Protein AF-A0A2W5ADQ6-F1 (afdb_monomer_lite)

Secondary structure (DSSP, 8-state):
-HHHHHHHHHHHHHHHHHTTGGGSPPPEEE-PPPPTT--------S-----PPPP--TTTSSSEEEE-SSTT--EEEEEEEESS-HHHHHHTT-

Sequence (94 aa):
MTLFARSLLPAALAATLAGCASLSPPPQTFDLSAPAGVGGSARVQRSQILDPEPTTTGTLDSERIVVMPAPLTVEYLGQSQWSDRLPRLVQLRL

Foldseek 3Di:
DVVVVVVVVVVVVVVVVVVVVVVDDQFAEDADAADPDPDDDPDPDPDDDDDDQDDDDPLQQFQWDWDDPDPPDIDTDPSYGYPTRRSVRVVVRD

Structure (mmCIF, N/CA/C/O backbone):
data_AF-A0A2W5ADQ6-F1
#
_entry.id   AF-A0A2W5ADQ6-F1
#
loop_
_atom_site.group_PDB
_atom_site.id
_atom_site.type_symbol
_atom_site.label_atom_id
_atom_site.label_alt_id
_atom_site.label_comp_id
_atom_site.label_asym_id
_atom_site.label_entity_id
_atom_site.label_seq_id
_atom_site.pdbx_PDB_ins_code
_atom_site.Cartn_x
_atom_site.Cartn_y
_atom_site.Cartn_z
_atom_site.occupancy
_atom_si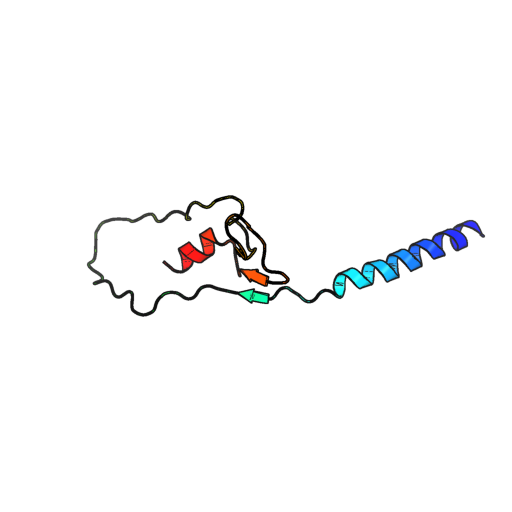te.B_iso_or_equiv
_atom_site.auth_seq_id
_atom_site.auth_comp_id
_atom_site.auth_asym_id
_atom_site.auth_atom_id
_atom_site.pdbx_PDB_model_num
ATOM 1 N N . MET A 1 1 ? 31.799 -41.830 -20.187 1.00 52.75 1 MET A N 1
ATOM 2 C CA . MET A 1 1 ? 32.469 -40.704 -19.489 1.00 52.75 1 MET A CA 1
ATOM 3 C C . MET A 1 1 ? 32.320 -39.350 -20.205 1.00 52.75 1 MET A C 1
ATOM 5 O O . MET A 1 1 ? 32.566 -38.333 -19.580 1.00 52.75 1 MET A O 1
ATOM 9 N N . THR A 1 2 ? 31.857 -39.287 -21.463 1.00 55.53 2 THR A N 1
ATOM 10 C CA . THR A 1 2 ? 31.662 -38.031 -22.230 1.00 55.53 2 THR A CA 1
ATOM 11 C C . THR A 1 2 ? 30.275 -37.383 -22.072 1.00 55.53 2 THR A C 1
ATOM 13 O O . THR A 1 2 ? 30.116 -36.200 -22.360 1.00 55.53 2 THR A O 1
ATOM 16 N N . LEU A 1 3 ? 29.273 -38.128 -21.585 1.00 58.41 3 LEU A N 1
ATOM 17 C CA . LEU A 1 3 ? 27.914 -37.620 -21.326 1.00 58.41 3 LEU A CA 1
ATOM 18 C C . LEU A 1 3 ? 27.857 -36.688 -20.103 1.00 58.41 3 LEU A C 1
ATOM 20 O O . LEU A 1 3 ? 27.248 -35.627 -20.181 1.00 58.41 3 LEU A O 1
ATOM 24 N N . PHE A 1 4 ? 28.570 -37.022 -19.019 1.00 58.84 4 PHE A N 1
ATOM 25 C CA . PHE A 1 4 ? 28.668 -36.166 -17.826 1.00 58.84 4 PHE A CA 1
ATOM 26 C C . PHE A 1 4 ? 29.320 -34.809 -18.135 1.00 58.84 4 PHE A C 1
ATOM 28 O O . PHE A 1 4 ? 28.839 -33.779 -17.671 1.00 58.84 4 PHE A O 1
ATOM 35 N N . ALA A 1 5 ? 30.348 -34.789 -18.991 1.00 59.81 5 ALA A N 1
ATOM 36 C CA . ALA A 1 5 ? 31.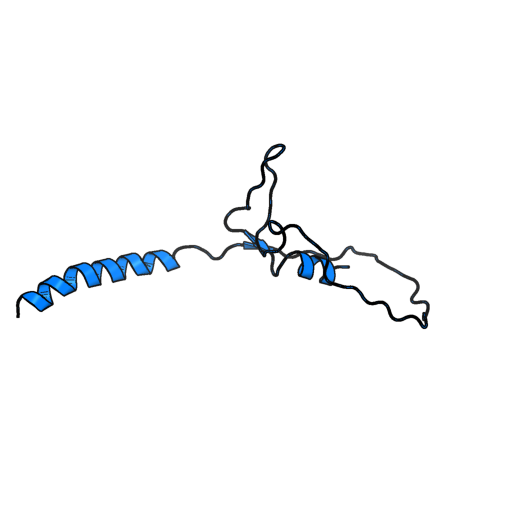015 -33.560 -19.428 1.00 59.81 5 ALA A CA 1
ATOM 37 C C . ALA A 1 5 ? 30.107 -32.636 -20.266 1.00 59.81 5 ALA A C 1
ATOM 39 O O . ALA A 1 5 ? 30.235 -31.417 -20.188 1.00 59.81 5 ALA A O 1
ATOM 40 N N . ARG A 1 6 ? 29.152 -33.191 -21.031 1.00 63.12 6 ARG A N 1
ATOM 41 C CA . ARG A 1 6 ? 28.183 -32.409 -21.826 1.00 63.12 6 ARG A CA 1
ATOM 42 C C . ARG A 1 6 ? 27.060 -31.798 -20.987 1.00 63.12 6 ARG A C 1
ATOM 44 O O . ARG A 1 6 ? 26.563 -30.741 -21.359 1.00 63.12 6 ARG A O 1
ATOM 51 N N . SER A 1 7 ? 26.695 -32.407 -19.856 1.00 67.06 7 SER A N 1
ATOM 52 C CA . SER A 1 7 ? 25.702 -31.846 -18.922 1.00 67.06 7 SER A CA 1
ATOM 53 C C . SER A 1 7 ? 26.262 -30.765 -17.990 1.00 67.06 7 SER A C 1
ATOM 55 O O . SER A 1 7 ? 25.490 -29.974 -17.456 1.00 67.06 7 SER A O 1
ATOM 57 N N . LEU A 1 8 ? 27.585 -30.681 -17.820 1.00 75.44 8 LEU A N 1
ATOM 58 C CA . LEU A 1 8 ? 28.237 -29.661 -16.986 1.00 75.44 8 LEU A CA 1
ATOM 59 C C . LEU A 1 8 ? 28.161 -28.246 -17.585 1.00 75.44 8 LEU A C 1
ATOM 61 O O . LEU A 1 8 ? 28.034 -27.274 -16.844 1.00 75.44 8 LEU A O 1
ATOM 65 N N . LEU A 1 9 ? 28.184 -28.121 -18.915 1.00 79.94 9 LEU A N 1
ATOM 66 C CA . LEU A 1 9 ? 28.152 -26.829 -19.609 1.00 79.94 9 LEU A CA 1
ATOM 67 C C . LEU A 1 9 ? 26.836 -26.039 -19.406 1.00 79.94 9 LEU A C 1
ATOM 69 O O . LEU A 1 9 ? 26.909 -24.874 -19.014 1.00 79.94 9 LEU A O 1
ATOM 73 N N . PRO A 1 10 ? 25.631 -26.620 -19.612 1.00 82.31 10 PRO A N 1
ATOM 74 C CA . PRO A 1 10 ? 24.380 -25.897 -19.371 1.00 82.31 10 PRO A CA 1
ATOM 75 C C . PRO A 1 10 ? 24.136 -25.623 -17.881 1.00 82.31 10 PRO A C 1
ATOM 77 O O . PRO A 1 10 ? 23.563 -24.593 -17.544 1.00 82.31 10 PRO A O 1
ATOM 80 N N . ALA A 1 11 ? 24.601 -26.500 -16.986 1.00 84.31 11 ALA A N 1
ATOM 81 C CA . ALA A 1 11 ? 24.489 -26.295 -15.543 1.00 84.31 11 ALA A CA 1
ATOM 82 C C . ALA A 1 11 ? 25.345 -25.112 -15.057 1.00 84.31 11 ALA A C 1
ATOM 84 O O . ALA A 1 11 ? 24.873 -24.297 -14.267 1.00 84.31 11 ALA A O 1
ATOM 85 N N . ALA A 1 12 ? 26.572 -24.975 -15.570 1.00 83.62 12 ALA A N 1
ATOM 86 C CA . ALA A 1 12 ? 27.431 -23.832 -15.267 1.00 83.62 12 ALA A CA 1
ATOM 87 C C . ALA A 1 12 ? 26.829 -22.512 -15.779 1.00 83.62 12 ALA A C 1
ATOM 89 O O . ALA A 1 12 ? 26.852 -21.511 -15.069 1.00 83.62 12 ALA A O 1
ATOM 90 N N . LEU A 1 13 ? 26.232 -22.523 -16.976 1.00 84.88 13 LEU A N 1
ATOM 91 C CA . LEU A 1 13 ? 25.542 -21.360 -17.536 1.00 84.88 13 LEU A CA 1
ATOM 92 C C . LEU A 1 13 ? 24.290 -20.988 -16.719 1.00 84.88 13 LEU A C 1
ATOM 94 O O . LEU A 1 13 ? 24.058 -19.820 -16.430 1.00 84.88 13 LEU A O 1
ATOM 98 N N . ALA A 1 14 ? 23.496 -21.971 -16.289 1.00 84.62 14 ALA A N 1
ATOM 99 C CA . ALA A 1 14 ? 22.341 -21.722 -15.427 1.00 84.62 14 ALA A CA 1
ATOM 100 C C . ALA A 1 14 ? 22.755 -21.129 -14.067 1.00 84.62 14 ALA A C 1
ATOM 102 O O . ALA A 1 14 ? 22.081 -20.235 -13.557 1.00 84.62 14 ALA A O 1
ATOM 103 N N . ALA A 1 15 ? 23.883 -21.578 -13.506 1.00 83.44 15 ALA A N 1
ATOM 104 C CA . ALA A 1 15 ? 24.413 -21.055 -12.250 1.00 83.44 15 ALA A CA 1
ATOM 105 C C . ALA A 1 15 ? 24.884 -19.594 -12.365 1.00 83.44 15 ALA A C 1
ATOM 107 O O . ALA A 1 15 ? 24.644 -18.805 -11.451 1.00 83.44 15 ALA A O 1
ATOM 108 N N . THR A 1 16 ? 25.505 -19.202 -13.484 1.00 81.69 16 THR A N 1
ATOM 109 C CA . THR A 1 16 ? 25.915 -17.805 -13.697 1.00 81.69 16 THR A CA 1
ATOM 110 C C . THR A 1 16 ? 24.722 -16.881 -13.941 1.00 81.69 16 THR A C 1
ATOM 112 O O . THR A 1 16 ? 24.713 -15.770 -13.416 1.00 81.69 16 THR A O 1
ATOM 115 N N . LEU A 1 17 ? 23.684 -17.339 -14.654 1.00 81.56 17 LEU A N 1
ATOM 116 C CA . LEU A 1 17 ? 22.446 -16.569 -14.841 1.00 81.56 17 LEU A CA 1
ATOM 117 C C . LEU A 1 17 ? 21.643 -16.418 -13.539 1.00 81.56 17 LEU A C 1
ATOM 119 O O . LEU A 1 17 ? 21.062 -15.360 -13.301 1.00 81.56 17 LEU A O 1
ATOM 123 N N . ALA A 1 18 ? 21.624 -17.440 -12.679 1.00 79.31 18 ALA A N 1
ATOM 124 C CA . ALA A 1 18 ? 20.935 -17.376 -11.390 1.00 79.31 18 ALA A CA 1
ATOM 125 C C . ALA A 1 18 ? 21.508 -16.279 -10.470 1.00 79.31 18 ALA A C 1
ATOM 127 O O . ALA A 1 18 ? 20.756 -15.636 -9.738 1.00 79.31 18 ALA A O 1
ATOM 128 N N . GLY A 1 19 ? 22.814 -16.002 -10.555 1.00 75.44 19 GLY A N 1
ATOM 129 C CA . GLY A 1 19 ? 23.467 -14.925 -9.802 1.00 75.44 19 GLY A CA 1
ATOM 130 C C . GLY A 1 19 ? 23.038 -13.508 -10.208 1.00 75.44 19 GLY A C 1
ATOM 131 O O . GLY A 1 19 ? 23.220 -12.570 -9.435 1.00 75.44 19 GLY A O 1
ATOM 132 N N . CYS A 1 20 ? 22.431 -13.320 -11.385 1.00 77.69 20 CYS A N 1
ATOM 133 C CA . CYS A 1 20 ? 21.941 -12.004 -11.805 1.00 77.69 20 CYS A CA 1
ATOM 134 C C . CYS A 1 20 ? 20.642 -11.592 -11.095 1.00 77.69 20 CYS A C 1
ATOM 136 O O . CYS A 1 20 ? 20.376 -10.398 -10.969 1.00 77.69 20 CYS A O 1
ATOM 138 N N . ALA A 1 21 ? 19.850 -12.545 -10.592 1.00 70.44 21 ALA A N 1
ATOM 139 C CA . ALA A 1 21 ? 18.599 -12.245 -9.891 1.00 70.44 21 ALA A CA 1
ATOM 140 C C . ALA A 1 21 ? 18.828 -11.475 -8.575 1.00 70.44 21 ALA A C 1
ATOM 142 O O . ALA A 1 21 ? 17.997 -10.660 -8.186 1.00 70.44 21 ALA A O 1
ATOM 143 N N . SER A 1 22 ? 19.981 -11.670 -7.924 1.00 70.62 22 SER A N 1
ATOM 144 C CA . SER A 1 22 ? 20.363 -10.969 -6.690 1.00 70.62 22 SER A CA 1
ATOM 145 C C . SER A 1 22 ? 20.966 -9.576 -6.908 1.00 70.62 22 SER A C 1
ATOM 147 O O . SER A 1 22 ? 21.295 -8.907 -5.934 1.00 70.62 22 SER A O 1
ATOM 149 N N . LEU A 1 23 ? 21.142 -9.130 -8.158 1.00 78.25 23 LEU A N 1
ATOM 150 C CA . LEU A 1 23 ? 21.718 -7.813 -8.471 1.00 78.25 23 LEU A CA 1
ATOM 151 C C . LEU A 1 23 ? 20.694 -6.671 -8.417 1.00 78.25 23 LEU A C 1
ATOM 153 O O . LEU A 1 23 ? 21.082 -5.508 -8.507 1.00 78.25 23 LEU A O 1
ATOM 157 N N . SER A 1 24 ? 19.400 -6.977 -8.301 1.00 81.62 24 SER A N 1
ATOM 158 C CA . SER A 1 24 ? 18.387 -5.929 -8.173 1.00 81.62 24 SER A CA 1
ATOM 159 C C . SER A 1 24 ? 18.444 -5.338 -6.764 1.00 81.62 24 SER A C 1
ATOM 161 O O . SER A 1 24 ? 18.361 -6.101 -5.797 1.00 81.62 24 SER A O 1
ATOM 163 N N . PRO A 1 25 ? 18.593 -4.009 -6.617 1.00 86.56 25 PRO A N 1
ATOM 164 C CA . PRO A 1 25 ? 18.529 -3.387 -5.305 1.00 86.56 25 PRO A CA 1
ATOM 165 C C . PRO A 1 25 ? 17.153 -3.644 -4.674 1.00 86.56 25 PRO A C 1
ATOM 167 O O . PRO A 1 25 ? 16.159 -3.770 -5.397 1.00 86.56 25 PRO A O 1
ATOM 170 N N . PRO A 1 26 ? 17.070 -3.725 -3.337 1.00 88.88 26 PRO A N 1
ATOM 171 C CA . PRO A 1 26 ? 15.778 -3.778 -2.675 1.00 88.88 26 PRO A CA 1
ATOM 172 C C . PRO A 1 26 ? 14.975 -2.505 -2.999 1.00 88.88 26 PRO A C 1
ATOM 174 O O . PRO A 1 26 ? 15.563 -1.427 -3.146 1.00 88.88 26 PRO A O 1
ATOM 177 N N . PRO A 1 27 ? 13.641 -2.608 -3.109 1.00 93.12 27 PRO A N 1
ATOM 178 C CA . PRO A 1 27 ? 12.790 -1.446 -3.316 1.00 93.12 27 PRO A CA 1
ATOM 179 C C . PRO A 1 27 ? 12.896 -0.474 -2.136 1.00 93.12 27 PRO A C 1
ATOM 181 O O . PRO A 1 27 ? 13.132 -0.865 -0.993 1.00 93.12 27 PRO A O 1
ATOM 184 N N . GLN A 1 28 ? 12.696 0.809 -2.417 1.00 96.50 28 GLN A N 1
ATOM 185 C CA . GLN A 1 28 ? 12.599 1.844 -1.398 1.00 96.50 28 GLN A CA 1
ATOM 186 C C . GLN A 1 28 ? 11.295 1.679 -0.621 1.00 96.50 28 GLN A C 1
ATOM 188 O O . GLN A 1 28 ? 10.214 1.686 -1.210 1.00 96.50 28 GLN A O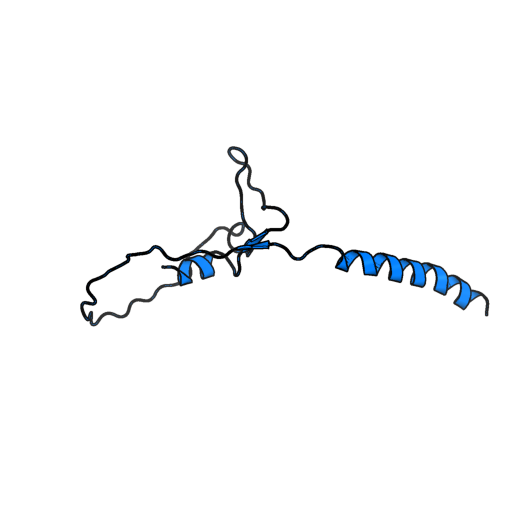 1
ATOM 193 N N . THR A 1 29 ? 11.398 1.553 0.698 1.00 97.06 29 THR A N 1
ATOM 194 C CA . THR A 1 29 ? 10.237 1.389 1.573 1.00 97.06 29 THR A CA 1
ATOM 195 C C . THR A 1 29 ? 9.835 2.727 2.178 1.00 97.06 29 THR A C 1
ATOM 197 O O . THR A 1 29 ? 10.645 3.399 2.817 1.00 97.06 29 THR A O 1
ATOM 200 N N . PHE A 1 30 ? 8.570 3.091 2.000 1.00 96.81 30 PHE A N 1
ATOM 201 C CA . PHE A 1 30 ? 7.950 4.303 2.518 1.00 96.81 30 PHE A CA 1
ATOM 202 C C . PHE A 1 30 ? 6.905 3.956 3.583 1.00 96.81 30 PHE A C 1
ATOM 204 O O . PHE A 1 30 ? 6.283 2.897 3.541 1.00 96.81 30 PHE A O 1
ATOM 211 N N . ASP A 1 31 ? 6.692 4.867 4.528 1.00 95.94 31 ASP A N 1
ATOM 212 C CA . ASP A 1 31 ? 5.688 4.744 5.588 1.00 95.94 31 ASP A CA 1
ATOM 213 C C . ASP A 1 31 ? 4.870 6.042 5.660 1.00 95.94 31 ASP A C 1
ATOM 215 O O . ASP A 1 31 ? 5.306 7.100 5.196 1.00 95.94 31 ASP A O 1
ATOM 219 N N . LEU A 1 32 ? 3.675 5.956 6.234 1.00 94.44 32 LEU A N 1
ATOM 220 C CA . LEU A 1 32 ? 2.810 7.092 6.509 1.00 94.44 32 LEU A CA 1
ATOM 221 C C . LEU A 1 32 ? 3.147 7.675 7.881 1.00 94.44 32 LEU A C 1
ATOM 223 O O . LEU A 1 32 ? 3.368 6.944 8.845 1.00 94.44 32 LEU A O 1
ATOM 227 N N . SER A 1 33 ? 3.134 8.998 8.000 1.00 92.12 33 SER A N 1
ATOM 228 C CA . SER A 1 33 ? 3.179 9.681 9.292 1.00 92.12 33 SER A CA 1
ATOM 229 C C . SER A 1 33 ? 1.769 10.062 9.739 1.00 92.12 33 SER A C 1
ATOM 231 O O . SER A 1 33 ? 0.935 10.473 8.932 1.00 92.12 33 SER A O 1
ATOM 233 N N . ALA A 1 34 ? 1.493 9.922 11.037 1.00 88.44 34 ALA A N 1
ATOM 234 C CA . ALA A 1 34 ? 0.235 10.392 11.609 1.00 88.44 34 ALA A CA 1
ATOM 235 C C . ALA A 1 34 ? 0.211 11.936 11.658 1.00 88.44 34 ALA A C 1
ATOM 237 O O . ALA A 1 34 ? 1.255 12.552 11.914 1.00 88.44 34 ALA A O 1
ATOM 238 N N . PRO A 1 35 ? -0.951 12.583 11.450 1.00 84.69 35 PRO A N 1
ATOM 239 C CA . PRO A 1 35 ? -1.082 14.029 11.596 1.00 84.69 35 PRO A CA 1
ATOM 240 C C . PRO A 1 35 ? -0.721 14.499 13.013 1.00 84.69 35 PRO A C 1
ATOM 242 O O . PRO A 1 35 ? -1.184 13.949 14.012 1.00 84.69 35 PRO A O 1
ATOM 245 N N . ALA A 1 36 ? 0.078 15.562 13.116 1.00 82.44 36 ALA A N 1
ATOM 246 C CA . ALA A 1 36 ? 0.369 16.187 14.401 1.00 82.44 36 ALA A CA 1
ATOM 247 C C . ALA A 1 36 ? -0.847 16.990 14.897 1.00 82.44 36 ALA A C 1
ATOM 249 O O . ALA A 1 36 ? -1.446 17.748 14.138 1.00 82.44 36 ALA A O 1
ATOM 250 N N . GLY A 1 37 ? -1.182 16.868 16.186 1.00 73.31 37 GLY A N 1
ATOM 251 C CA . GLY A 1 37 ? -2.203 17.710 16.822 1.00 73.31 37 GLY A CA 1
ATOM 252 C C . GLY A 1 37 ? -3.626 17.143 16.848 1.00 73.31 37 GLY A C 1
ATOM 253 O O . GLY A 1 37 ? -4.561 17.909 17.076 1.00 73.31 37 GLY A O 1
ATOM 254 N N . VAL A 1 38 ? -3.812 15.828 16.680 1.00 67.00 38 VAL A N 1
ATOM 255 C CA . VAL A 1 38 ? -5.095 15.159 16.972 1.00 67.00 38 VAL A CA 1
ATOM 256 C C . VAL A 1 38 ? -5.313 15.133 18.492 1.00 67.00 38 VAL A C 1
ATOM 258 O O . VAL A 1 38 ? -5.041 14.160 19.187 1.00 67.00 38 VAL A O 1
ATOM 261 N N . GLY A 1 39 ? -5.732 16.273 19.036 1.00 63.38 39 GLY A N 1
ATOM 262 C CA . GLY A 1 39 ? -6.093 16.449 20.436 1.00 63.38 39 GLY A CA 1
ATOM 263 C C . GLY A 1 39 ? -7.600 16.331 20.611 1.00 63.38 39 GLY A C 1
ATOM 264 O O . GLY A 1 39 ? -8.330 17.294 20.389 1.00 63.38 39 GLY A O 1
ATOM 265 N N . GLY A 1 40 ? -8.071 15.162 21.036 1.00 62.31 40 GLY A N 1
ATOM 266 C CA . GLY A 1 40 ? -9.414 15.002 21.583 1.00 62.31 40 GLY A CA 1
ATOM 267 C C . GLY A 1 40 ? -9.388 15.192 23.095 1.00 62.31 40 GLY A C 1
ATOM 268 O O . GLY A 1 40 ? -8.512 14.664 23.778 1.00 62.31 40 GLY A O 1
ATOM 269 N N . SER A 1 41 ? -10.370 15.909 23.647 1.00 62.97 41 SER A N 1
ATOM 270 C CA . SER A 1 41 ? -10.699 15.770 25.068 1.00 62.97 41 SER A CA 1
ATOM 271 C C . SER A 1 41 ? -10.931 14.283 25.328 1.00 62.97 41 SER A C 1
ATOM 273 O O . SER A 1 41 ? -11.892 13.721 24.803 1.00 62.97 41 SER A O 1
ATOM 275 N N . ALA A 1 42 ? -10.055 13.644 26.109 1.00 65.62 42 ALA A N 1
ATOM 276 C CA . ALA A 1 42 ? -10.250 12.284 26.595 1.00 65.62 42 ALA A CA 1
ATOM 277 C C . ALA A 1 42 ? -11.415 12.283 27.597 1.00 65.62 42 ALA A C 1
ATOM 279 O O . ALA A 1 42 ? -11.247 12.141 28.807 1.00 65.62 42 ALA A O 1
ATOM 280 N N . ARG A 1 43 ? -12.631 12.528 27.105 1.00 70.06 43 ARG A N 1
ATOM 281 C CA . ARG A 1 43 ? -13.844 12.298 27.866 1.00 70.06 43 ARG A CA 1
ATOM 282 C C . ARG A 1 43 ? -13.967 10.791 27.978 1.00 70.06 43 ARG A C 1
ATOM 284 O O . ARG A 1 43 ? -14.106 10.109 26.970 1.00 70.06 43 ARG A O 1
ATOM 291 N N . VAL A 1 44 ? -13.923 10.287 29.206 1.00 69.44 44 VAL A N 1
ATOM 292 C CA . VAL A 1 44 ? -14.170 8.875 29.501 1.00 69.44 44 VAL A CA 1
ATOM 293 C C . VAL A 1 44 ? -15.580 8.531 29.018 1.00 69.44 44 VAL A C 1
ATOM 295 O O . VAL A 1 44 ? -16.573 8.826 29.683 1.00 69.44 44 VAL A O 1
ATOM 298 N N . GLN A 1 45 ? -15.677 7.963 27.821 1.00 70.81 45 GLN A N 1
ATOM 299 C CA . GLN A 1 45 ? -16.916 7.432 27.277 1.00 70.81 45 GLN A CA 1
ATOM 300 C C . GLN A 1 45 ? -17.033 5.965 27.697 1.00 70.81 45 GLN A C 1
ATOM 302 O O . GLN A 1 45 ? -16.084 5.197 27.586 1.00 70.81 45 GLN A O 1
ATOM 307 N N . ARG A 1 46 ? -18.211 5.556 28.183 1.00 84.38 46 ARG A N 1
ATOM 308 C CA . ARG A 1 46 ? -18.519 4.150 28.518 1.00 84.38 46 ARG A CA 1
ATOM 309 C C . ARG A 1 46 ? -18.861 3.304 27.277 1.00 84.38 46 ARG A C 1
ATOM 311 O O . ARG A 1 46 ? -19.489 2.259 27.406 1.00 84.38 46 ARG A O 1
ATOM 318 N N . SER A 1 47 ? -18.508 3.774 26.083 1.00 84.62 47 SER A N 1
ATOM 319 C CA . SER A 1 47 ? -18.749 3.096 24.810 1.00 84.62 47 SER A CA 1
ATOM 320 C C . SER A 1 47 ? -17.488 2.378 24.345 1.00 84.62 47 SER A C 1
ATOM 322 O O . SER A 1 47 ? -16.399 2.943 24.405 1.00 84.62 47 SER A O 1
ATOM 324 N N . GLN A 1 48 ? -17.644 1.157 23.842 1.00 88.12 48 GLN A N 1
ATOM 325 C CA . GLN A 1 48 ? -16.598 0.484 23.077 1.00 88.12 48 GLN A CA 1
ATOM 326 C C . GLN A 1 48 ? -16.729 0.896 21.612 1.00 88.12 48 GLN A C 1
ATOM 328 O O . GLN A 1 48 ? -17.843 0.957 21.090 1.00 88.12 48 GLN A O 1
ATOM 333 N N . ILE A 1 49 ? -15.604 1.193 20.969 1.00 87.12 49 ILE A N 1
ATOM 334 C CA . ILE A 1 49 ? -15.544 1.527 19.548 1.00 87.12 49 ILE A CA 1
ATOM 335 C C . ILE A 1 49 ? -14.717 0.437 18.878 1.00 87.12 49 ILE A C 1
ATOM 337 O O . ILE A 1 49 ? -13.591 0.169 19.293 1.00 87.12 49 ILE A O 1
ATOM 341 N N . LEU A 1 50 ? -15.310 -0.214 17.881 1.00 90.75 50 LEU A N 1
ATOM 342 C CA . LEU A 1 50 ? -14.619 -1.132 16.988 1.00 90.75 50 LEU A CA 1
ATOM 343 C C . LEU A 1 50 ? -14.232 -0.353 15.736 1.00 90.75 50 LEU A C 1
ATOM 345 O O . LEU A 1 50 ? -15.112 0.226 15.100 1.00 90.75 50 LEU A O 1
ATOM 349 N N . ASP A 1 51 ? -12.953 -0.388 15.385 1.00 90.12 51 ASP A N 1
ATOM 350 C CA . ASP A 1 51 ? -12.449 0.191 14.145 1.00 90.12 51 ASP A CA 1
ATOM 351 C C . ASP A 1 51 ? -11.910 -0.931 13.240 1.00 90.12 51 ASP A C 1
ATOM 353 O O . ASP A 1 51 ? -10.866 -1.520 13.546 1.00 90.12 51 ASP A O 1
ATOM 357 N N . PRO A 1 52 ? -12.679 -1.359 12.221 1.00 92.12 52 PRO A N 1
ATOM 358 C CA . PRO A 1 52 ? -12.252 -2.400 11.296 1.00 92.12 52 PRO A CA 1
ATOM 359 C C . PRO A 1 52 ? -11.269 -1.853 10.253 1.00 92.12 52 PRO A C 1
ATOM 361 O O . PRO A 1 52 ? -11.297 -0.676 9.919 1.00 92.12 52 PRO A O 1
ATOM 364 N N . GLU A 1 53 ? -10.460 -2.738 9.661 1.00 92.69 53 GLU A N 1
ATOM 365 C CA . GLU A 1 53 ? -9.560 -2.359 8.563 1.00 92.69 53 GLU A CA 1
ATOM 366 C C . GLU A 1 53 ? -10.341 -1.667 7.416 1.00 92.69 53 GLU A C 1
ATOM 368 O O . GLU A 1 53 ? -11.400 -2.166 7.010 1.00 92.69 53 GLU A O 1
ATOM 373 N N . PRO A 1 54 ? -9.837 -0.542 6.870 1.00 93.38 54 PRO A N 1
ATOM 374 C CA . PRO A 1 54 ? -10.485 0.174 5.780 1.00 93.38 54 PRO A CA 1
ATOM 375 C C . PRO A 1 54 ? -10.684 -0.705 4.541 1.00 93.38 54 PRO A C 1
ATOM 377 O O . PRO A 1 54 ? -9.804 -1.462 4.139 1.00 93.38 54 PRO A O 1
ATOM 380 N N . THR A 1 55 ? -11.823 -0.562 3.866 1.00 94.00 55 THR A N 1
ATOM 381 C CA . THR A 1 55 ? -12.075 -1.260 2.599 1.00 94.00 55 THR A CA 1
ATOM 382 C C . THR A 1 55 ? -11.373 -0.562 1.440 1.00 94.00 55 THR A C 1
ATOM 384 O O . THR A 1 55 ? -11.517 0.652 1.277 1.00 94.00 55 THR A O 1
ATOM 387 N N . THR A 1 56 ? -10.685 -1.316 0.583 1.00 93.75 56 THR A N 1
ATOM 388 C CA . THR A 1 56 ? -9.984 -0.774 -0.589 1.00 93.75 56 THR A CA 1
ATOM 389 C C . THR A 1 56 ? -10.245 -1.598 -1.850 1.00 93.75 56 THR A C 1
ATOM 391 O O . THR A 1 56 ? -10.680 -2.749 -1.804 1.00 93.75 56 THR A O 1
ATOM 394 N N . THR A 1 57 ? -9.992 -0.995 -3.014 1.00 93.00 57 THR A N 1
ATOM 395 C CA . THR A 1 57 ? -9.936 -1.718 -4.292 1.00 93.00 57 THR A CA 1
ATOM 396 C C . THR A 1 57 ? -8.715 -2.641 -4.306 1.00 93.00 57 THR A C 1
ATOM 398 O O . THR A 1 57 ? -7.670 -2.279 -3.771 1.00 93.00 57 THR A O 1
ATOM 401 N N . GLY A 1 58 ? -8.783 -3.779 -5.006 1.00 89.44 58 GLY A N 1
ATOM 402 C CA . GLY A 1 58 ? -7.665 -4.734 -5.088 1.00 89.44 58 GLY A CA 1
ATOM 403 C C . GLY A 1 58 ? -6.348 -4.164 -5.639 1.00 89.44 58 GLY A C 1
ATOM 404 O O . GLY A 1 58 ? -5.289 -4.729 -5.400 1.00 89.44 58 GLY A O 1
ATOM 405 N N . THR A 1 59 ? -6.376 -3.024 -6.338 1.00 92.06 59 THR A N 1
ATOM 406 C CA . THR A 1 59 ? -5.159 -2.309 -6.760 1.00 92.06 59 THR A CA 1
ATOM 407 C C . THR A 1 59 ? -4.406 -1.662 -5.594 1.00 92.06 59 THR A C 1
ATOM 409 O O . THR A 1 59 ? -3.183 -1.541 -5.663 1.00 92.06 59 THR A O 1
ATOM 412 N N . LEU A 1 60 ? -5.129 -1.254 -4.546 1.00 94.56 60 LEU A N 1
ATOM 413 C CA . LEU A 1 60 ? -4.630 -0.574 -3.348 1.00 94.56 60 LEU A CA 1
ATOM 414 C C . LEU A 1 60 ? -4.446 -1.524 -2.157 1.00 94.56 60 LEU A C 1
ATOM 416 O O . LEU A 1 60 ? -3.712 -1.182 -1.239 1.00 94.56 60 LEU A O 1
ATOM 420 N N . ASP A 1 61 ? -5.059 -2.710 -2.161 1.00 95.75 61 ASP A N 1
ATOM 421 C CA . ASP A 1 61 ? -4.819 -3.755 -1.153 1.00 95.75 61 ASP A CA 1
ATOM 422 C C . ASP A 1 61 ? -3.477 -4.477 -1.386 1.00 95.75 61 ASP A C 1
ATOM 424 O O . ASP A 1 61 ? -3.403 -5.674 -1.660 1.00 95.75 61 ASP A O 1
ATOM 428 N N . SER A 1 62 ? -2.385 -3.714 -1.370 1.00 95.44 62 SER A N 1
ATOM 429 C CA . SER A 1 62 ? -1.026 -4.232 -1.514 1.00 95.44 62 SER A CA 1
ATOM 430 C C . SER A 1 62 ? -0.002 -3.285 -0.887 1.00 95.44 62 SER A C 1
ATOM 432 O O . SER A 1 62 ? -0.328 -2.174 -0.469 1.00 95.44 62 SER A O 1
ATOM 434 N N . GLU A 1 63 ? 1.257 -3.716 -0.858 1.00 96.75 63 GLU A N 1
ATOM 435 C CA . GLU A 1 63 ? 2.405 -2.869 -0.510 1.00 96.75 63 GLU A CA 1
ATOM 436 C C . GLU A 1 63 ? 2.849 -1.973 -1.681 1.00 96.75 63 GLU A C 1
ATOM 438 O O . GLU A 1 63 ? 3.779 -1.186 -1.549 1.00 96.75 63 GLU A O 1
ATOM 443 N N . ARG A 1 64 ? 2.239 -2.073 -2.869 1.00 96.56 64 ARG A N 1
ATOM 444 C CA . ARG A 1 64 ? 2.692 -1.305 -4.035 1.00 96.56 64 ARG A CA 1
ATOM 445 C C . ARG A 1 64 ? 2.148 0.119 -3.994 1.00 96.56 64 ARG A C 1
ATOM 447 O O . ARG A 1 64 ? 0.962 0.340 -3.755 1.00 96.56 64 ARG A O 1
ATOM 454 N N . ILE A 1 65 ? 3.003 1.089 -4.310 1.00 96.81 65 ILE A N 1
ATOM 455 C CA . ILE 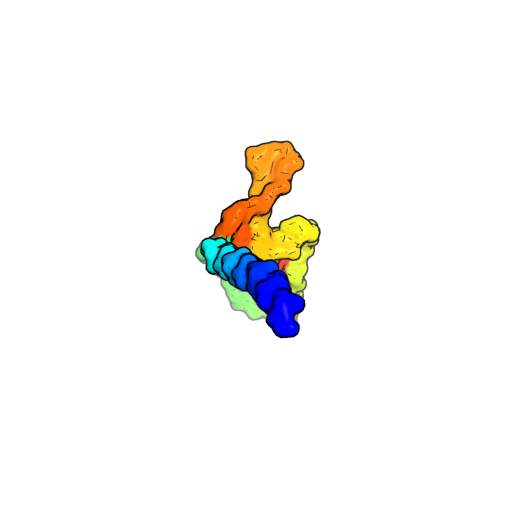A 1 65 ? 2.596 2.494 -4.403 1.00 96.81 65 ILE A CA 1
ATOM 456 C C . ILE A 1 65 ? 1.934 2.727 -5.758 1.00 96.81 65 ILE A C 1
ATOM 458 O O . ILE A 1 65 ? 2.569 2.571 -6.801 1.00 96.81 65 ILE A O 1
ATOM 462 N N . VAL A 1 66 ? 0.657 3.098 -5.733 1.00 96.25 66 VAL A N 1
ATOM 463 C CA . VAL A 1 66 ? -0.116 3.438 -6.928 1.00 96.25 66 VAL A CA 1
ATOM 464 C C . VAL A 1 66 ? 0.083 4.912 -7.269 1.00 96.25 66 VAL A C 1
ATOM 466 O O . VAL A 1 66 ? -0.038 5.778 -6.404 1.00 96.25 66 VAL A O 1
ATOM 469 N N . VAL A 1 67 ? 0.349 5.199 -8.539 1.00 95.81 67 VAL A N 1
ATOM 470 C CA . VAL A 1 67 ? 0.454 6.550 -9.096 1.00 95.81 67 VAL A CA 1
ATOM 471 C C . VAL A 1 67 ? -0.477 6.692 -10.298 1.00 95.81 67 VAL A C 1
ATOM 473 O O . VAL A 1 67 ? -0.768 5.720 -10.994 1.00 95.81 67 VAL A O 1
ATOM 476 N N . MET A 1 68 ? -0.953 7.912 -10.544 1.00 96.25 68 MET A N 1
ATOM 477 C CA . MET A 1 68 ? -1.812 8.237 -11.687 1.00 96.25 68 MET A CA 1
ATOM 478 C C . MET A 1 68 ? -1.139 9.323 -12.536 1.00 96.25 68 MET A C 1
ATOM 480 O O . MET A 1 68 ? -1.374 10.508 -12.299 1.00 96.25 68 MET A O 1
ATOM 484 N N . PRO A 1 69 ? -0.258 8.957 -13.487 1.00 95.94 69 PRO A N 1
ATOM 485 C CA . PRO A 1 69 ? 0.525 9.931 -14.255 1.00 95.94 69 PRO A CA 1
ATOM 486 C C . PRO A 1 69 ? -0.310 10.720 -15.276 1.00 95.94 69 PRO A C 1
ATOM 488 O O . PRO A 1 69 ? 0.081 11.811 -15.681 1.00 95.94 69 PRO A O 1
ATOM 491 N N . ALA A 1 70 ? -1.461 10.184 -15.685 1.00 96.69 70 ALA A N 1
ATOM 492 C CA . ALA A 1 70 ? -2.418 10.819 -16.582 1.00 96.69 70 ALA A CA 1
ATOM 493 C C . ALA A 1 70 ? -3.855 10.455 -16.160 1.00 96.69 70 ALA A C 1
ATOM 495 O O . ALA A 1 70 ? -4.048 9.469 -15.438 1.00 96.69 70 ALA A O 1
ATOM 496 N N . PRO A 1 71 ? -4.880 11.213 -16.600 1.00 95.69 71 PRO A N 1
ATOM 497 C CA . PRO A 1 71 ? -6.270 10.861 -16.334 1.00 95.69 71 PRO A CA 1
ATOM 498 C C . PRO A 1 71 ? -6.578 9.435 -16.802 1.00 95.69 71 PRO A C 1
ATOM 500 O O . PRO A 1 71 ? -6.276 9.084 -17.938 1.00 95.69 71 PRO A O 1
ATOM 503 N N . LEU A 1 72 ? -7.213 8.643 -15.933 1.00 93.12 72 LEU A N 1
ATOM 504 C CA . LEU A 1 72 ? -7.609 7.247 -16.189 1.00 93.12 72 LEU A CA 1
ATOM 505 C C . LEU A 1 72 ? -6.450 6.242 -16.348 1.00 93.12 72 LEU A C 1
ATOM 507 O O . LEU A 1 72 ? -6.700 5.094 -16.711 1.00 93.12 72 LEU A O 1
ATOM 511 N N . THR A 1 73 ? -5.214 6.624 -16.023 1.00 94.50 73 THR A N 1
ATOM 512 C CA . THR A 1 73 ? -4.064 5.711 -16.001 1.00 94.50 73 THR A CA 1
ATOM 513 C C . THR A 1 73 ? -3.690 5.373 -14.566 1.00 94.50 73 THR A C 1
ATOM 515 O O . THR A 1 73 ? -3.532 6.266 -13.738 1.00 94.50 73 THR A O 1
ATOM 518 N N . VAL A 1 74 ? -3.519 4.083 -14.277 1.00 94.25 74 VAL A N 1
ATOM 519 C CA . VAL A 1 74 ? -3.094 3.577 -12.968 1.00 94.25 74 VAL A CA 1
ATOM 520 C C . VAL A 1 74 ? -1.816 2.776 -13.160 1.00 94.25 74 VAL A C 1
ATOM 522 O O . VAL A 1 74 ? -1.805 1.782 -13.882 1.00 94.25 74 VAL A O 1
ATOM 525 N N . GLU A 1 75 ? -0.747 3.209 -12.503 1.00 95.81 75 GLU A N 1
ATOM 526 C CA . GLU A 1 75 ? 0.568 2.578 -12.569 1.00 95.81 75 GLU A CA 1
ATOM 527 C C . GLU A 1 75 ? 1.121 2.331 -11.167 1.00 95.81 75 GLU A C 1
ATOM 529 O O . GLU A 1 75 ? 0.670 2.916 -10.182 1.00 95.81 75 GLU A O 1
ATOM 534 N N . TYR A 1 76 ? 2.123 1.459 -11.080 1.00 96.12 76 TYR A N 1
ATOM 535 C CA . TYR A 1 76 ? 2.874 1.249 -9.851 1.00 96.12 76 TYR A CA 1
ATOM 536 C C . TYR A 1 76 ? 4.211 1.966 -9.928 1.00 96.12 76 TYR A C 1
ATOM 538 O O . TYR A 1 76 ? 4.955 1.792 -10.895 1.00 96.12 76 TYR A O 1
ATOM 546 N N . LEU A 1 77 ? 4.541 2.718 -8.882 1.00 96.50 77 LEU A N 1
ATOM 547 C CA . LEU A 1 77 ? 5.832 3.376 -8.779 1.00 96.50 77 LEU A CA 1
ATOM 548 C C . LEU A 1 77 ? 6.949 2.323 -8.740 1.00 96.50 77 LEU A C 1
ATOM 550 O O . LEU A 1 77 ? 6.948 1.411 -7.911 1.00 96.50 77 LEU A O 1
ATOM 554 N N . GLY A 1 78 ? 7.896 2.436 -9.669 1.00 94.56 78 GLY A N 1
ATOM 555 C CA . GLY A 1 78 ? 9.008 1.499 -9.783 1.00 94.56 78 GL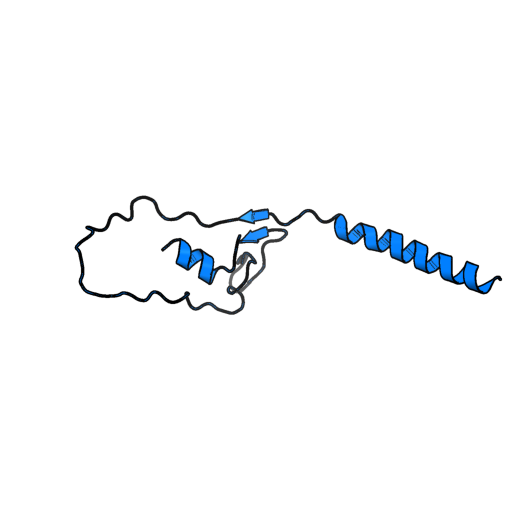Y A CA 1
ATOM 556 C C . GLY A 1 78 ? 9.917 1.525 -8.553 1.00 94.56 78 GLY A C 1
ATOM 557 O O . GLY A 1 78 ? 10.175 2.587 -7.987 1.00 94.56 78 GLY A O 1
ATOM 558 N N . GLN A 1 79 ? 10.421 0.348 -8.163 1.00 93.38 79 GLN A N 1
ATOM 559 C CA . GLN A 1 79 ? 11.403 0.181 -7.078 1.00 93.38 79 GLN A CA 1
ATOM 560 C C . GLN A 1 79 ? 10.994 0.870 -5.768 1.00 93.38 79 GLN A C 1
ATOM 562 O O . GLN A 1 79 ? 11.844 1.364 -5.034 1.00 93.38 79 GLN A O 1
ATOM 567 N N . SER A 1 80 ? 9.690 0.933 -5.499 1.00 96.50 80 SER A N 1
ATOM 568 C CA . SER A 1 80 ? 9.128 1.612 -4.338 1.00 96.50 80 SER A CA 1
ATOM 569 C C . SER A 1 80 ? 7.965 0.806 -3.777 1.00 96.50 80 SER A C 1
ATOM 571 O O . SER A 1 80 ? 7.169 0.240 -4.532 1.00 96.50 80 SER A O 1
ATOM 573 N N . GLN A 1 81 ? 7.859 0.768 -2.457 1.00 96.94 81 GLN A N 1
ATOM 574 C CA . GLN A 1 81 ? 6.794 0.077 -1.750 1.00 96.94 81 GLN A CA 1
ATOM 575 C C . GLN A 1 81 ? 6.432 0.786 -0.447 1.00 96.94 81 GLN A C 1
ATOM 577 O O . GLN A 1 81 ? 7.207 1.570 0.094 1.00 96.94 81 GLN A O 1
ATOM 582 N N . TRP A 1 82 ? 5.255 0.472 0.063 1.00 97.62 82 TRP A N 1
ATOM 583 C CA . TRP A 1 82 ? 4.848 0.726 1.431 1.00 97.62 82 TRP A CA 1
ATOM 584 C C . TRP A 1 82 ? 5.511 -0.266 2.400 1.00 97.62 82 TRP A C 1
ATOM 586 O O . TRP A 1 82 ? 5.997 -1.326 1.994 1.00 97.62 82 TRP A O 1
ATOM 596 N N . SER A 1 83 ? 5.538 0.080 3.688 1.00 96.81 83 SER A N 1
ATOM 597 C CA . SER A 1 83 ? 6.069 -0.769 4.763 1.00 96.81 83 SER A CA 1
ATOM 598 C C . SER A 1 83 ? 5.150 -1.931 5.178 1.00 96.81 83 SER A C 1
ATOM 600 O O . SER A 1 83 ? 5.637 -2.880 5.784 1.00 96.81 83 SER A O 1
ATOM 602 N N . ASP A 1 84 ? 3.855 -1.872 4.851 1.00 95.75 84 ASP A N 1
ATOM 603 C CA . ASP A 1 84 ? 2.836 -2.929 5.012 1.00 95.75 84 ASP A CA 1
ATOM 604 C C . ASP A 1 84 ? 1.722 -2.675 3.963 1.00 95.75 84 ASP A C 1
ATOM 606 O O . ASP A 1 84 ? 1.786 -1.709 3.189 1.00 95.75 84 ASP A O 1
ATOM 610 N N . ARG A 1 85 ? 0.685 -3.519 3.906 1.00 95.88 85 ARG A N 1
ATOM 611 C CA . ARG A 1 85 ? -0.493 -3.293 3.062 1.00 95.88 85 ARG A CA 1
ATOM 612 C C . ARG A 1 85 ? -1.149 -1.964 3.419 1.00 95.88 85 ARG A C 1
ATOM 614 O O . ARG A 1 85 ? -1.387 -1.659 4.590 1.00 95.88 85 ARG A O 1
ATOM 621 N N . LEU A 1 86 ? -1.502 -1.199 2.388 1.00 96.06 86 LEU A N 1
ATOM 622 C CA . LEU A 1 86 ? -2.041 0.148 2.549 1.00 96.06 86 LEU A CA 1
ATOM 623 C C . LEU A 1 86 ? -3.251 0.258 3.502 1.00 96.06 86 LEU A C 1
ATOM 625 O O . LEU A 1 86 ? -3.248 1.196 4.299 1.00 96.06 86 LEU A O 1
ATOM 629 N N . PRO A 1 87 ? -4.259 -0.643 3.494 1.00 95.81 87 PRO A N 1
ATOM 630 C CA . PRO A 1 87 ? -5.413 -0.485 4.382 1.00 95.81 87 PRO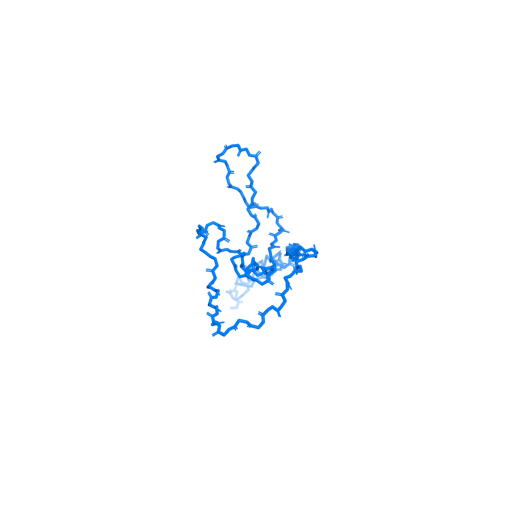 A CA 1
ATOM 631 C C . PRO A 1 87 ? -5.012 -0.574 5.861 1.00 95.81 87 PRO A C 1
ATOM 633 O O . PRO A 1 87 ? -5.390 0.278 6.667 1.00 95.81 87 PRO A O 1
ATOM 636 N N . ARG A 1 88 ? -4.140 -1.527 6.198 1.00 95.50 88 ARG A N 1
ATOM 637 C CA . ARG A 1 88 ? -3.555 -1.658 7.532 1.00 95.50 88 ARG A CA 1
ATOM 638 C C . ARG A 1 88 ? -2.683 -0.467 7.918 1.00 95.50 88 ARG A C 1
ATOM 640 O O . ARG A 1 88 ? -2.781 0.002 9.049 1.00 95.50 88 ARG A O 1
ATOM 647 N N . LEU A 1 89 ? -1.848 0.037 7.007 1.00 95.38 89 LEU A N 1
ATOM 648 C CA . LEU A 1 89 ? -1.028 1.219 7.292 1.00 95.38 89 LEU A CA 1
ATOM 649 C C . LEU A 1 89 ? -1.877 2.441 7.620 1.00 95.38 89 LEU A C 1
ATOM 651 O O . LEU A 1 89 ? -1.566 3.146 8.574 1.00 95.38 89 LEU A O 1
ATOM 655 N N . VAL A 1 90 ? -2.951 2.678 6.864 1.00 94.25 90 VAL A N 1
ATOM 656 C CA . VAL A 1 90 ? -3.878 3.781 7.139 1.00 94.25 90 VAL A CA 1
ATOM 657 C C . VAL A 1 90 ? -4.493 3.610 8.524 1.00 94.25 90 VAL A C 1
ATOM 659 O O . VAL A 1 90 ? -4.428 4.540 9.321 1.00 94.25 90 VAL A O 1
ATOM 662 N N . GLN A 1 91 ? -4.994 2.415 8.848 1.00 93.31 91 GLN A N 1
ATOM 663 C CA . GLN A 1 91 ? -5.598 2.124 10.150 1.00 93.31 91 GLN A CA 1
ATOM 664 C C . GLN A 1 91 ? -4.667 2.422 11.332 1.00 93.31 91 GLN A C 1
ATOM 666 O O . GLN A 1 91 ? -5.109 2.911 12.366 1.00 93.31 91 GLN A O 1
ATOM 671 N N . LEU A 1 92 ? -3.373 2.130 11.191 1.00 92.56 92 LEU A N 1
ATOM 672 C CA . LEU A 1 92 ? -2.376 2.366 12.238 1.00 92.56 92 LEU A CA 1
ATOM 673 C C . LEU A 1 92 ? -2.039 3.855 12.445 1.00 92.56 92 LEU A C 1
ATOM 675 O O . LEU A 1 92 ? -1.314 4.179 13.390 1.00 92.56 92 LEU A O 1
ATOM 679 N N . ARG A 1 93 ? -2.490 4.746 11.552 1.00 90.44 93 ARG A N 1
ATOM 680 C CA . ARG A 1 93 ? -2.221 6.196 11.591 1.00 90.44 93 ARG A CA 1
ATOM 681 C C . ARG A 1 93 ? -3.464 7.056 11.835 1.00 90.44 93 ARG A C 1
ATOM 683 O O . ARG A 1 93 ? -3.316 8.279 11.878 1.00 90.44 93 ARG A O 1
ATOM 690 N N . LEU A 1 94 ? -4.637 6.435 11.957 1.00 84.69 94 LEU A N 1
ATOM 691 C CA . LEU A 1 94 ? -5.876 7.072 12.410 1.00 84.69 94 LEU A CA 1
ATOM 692 C C . LEU A 1 94 ? -5.824 7.335 13.922 1.00 84.69 94 LEU A C 1
ATOM 694 O O . LEU A 1 94 ? -6.319 8.411 14.327 1.00 84.69 94 LEU A O 1
#

Organism: NCBI:txid1549858

pLDDT: mean 85.81, std 11.99, range [52.75, 97.62]

Radius of gyration: 24.19 Å; chains: 1; bounding box: 51×58×52 Å